Protein AF-A0A8J3HYD0-F1 (afdb_monomer)

Organism: NCBI:txid2778364

Structure (mmCIF, N/CA/C/O backbone):
data_AF-A0A8J3HYD0-F1
#
_entry.id   AF-A0A8J3HYD0-F1
#
loop_
_atom_site.group_PDB
_atom_site.id
_atom_site.type_symbol
_atom_site.label_atom_id
_atom_site.label_alt_id
_atom_site.label_comp_id
_atom_site.label_asym_id
_atom_site.label_entity_id
_atom_site.label_seq_id
_atom_site.pdbx_PDB_ins_code
_atom_site.Cartn_x
_atom_site.Cartn_y
_atom_site.Cartn_z
_atom_site.occupancy
_atom_site.B_iso_or_equiv
_atom_site.auth_seq_id
_atom_site.auth_comp_id
_atom_site.auth_asym_id
_atom_site.auth_atom_id
_atom_site.pdbx_PDB_model_num
ATOM 1 N N . MET A 1 1 ? -6.106 4.375 15.960 1.00 65.50 1 MET A N 1
ATOM 2 C CA . MET A 1 1 ? -4.717 4.685 16.368 1.00 65.50 1 MET A CA 1
ATOM 3 C C . MET A 1 1 ? -3.813 3.611 15.783 1.00 65.50 1 MET A C 1
ATOM 5 O O . MET A 1 1 ? -4.205 2.448 15.835 1.00 65.50 1 MET A O 1
ATOM 9 N N . LEU A 1 2 ? -2.689 3.989 15.169 1.00 75.00 2 LEU A N 1
ATOM 10 C CA . LEU A 1 2 ? -1.704 3.051 14.622 1.00 75.00 2 LEU A CA 1
ATOM 11 C C . LEU A 1 2 ? -0.538 2.938 15.610 1.00 75.00 2 LEU A C 1
ATOM 13 O O . LEU A 1 2 ? 0.053 3.960 15.945 1.00 75.00 2 LEU A O 1
ATOM 17 N N . ASN A 1 3 ? -0.211 1.727 16.065 1.00 81.31 3 ASN A N 1
ATOM 18 C CA . ASN A 1 3 ? 1.065 1.468 16.737 1.00 81.31 3 ASN A CA 1
ATOM 19 C C . ASN A 1 3 ? 2.025 0.909 15.683 1.00 81.31 3 ASN A C 1
ATOM 21 O O . ASN A 1 3 ? 1.897 -0.247 15.274 1.00 81.31 3 ASN A O 1
ATOM 25 N N . ALA A 1 4 ? 2.927 1.760 15.198 1.00 79.06 4 ALA A N 1
ATOM 26 C CA . ALA A 1 4 ? 3.834 1.439 14.104 1.00 79.06 4 ALA A CA 1
ATOM 27 C C . ALA A 1 4 ? 4.907 0.416 14.488 1.00 79.06 4 ALA A C 1
ATOM 29 O O . ALA A 1 4 ? 5.241 -0.425 13.658 1.00 79.06 4 ALA A O 1
ATOM 30 N N . ASP A 1 5 ? 5.372 0.433 15.740 1.00 82.38 5 ASP A N 1
ATOM 31 C CA . ASP A 1 5 ? 6.404 -0.488 16.232 1.00 82.38 5 ASP A CA 1
ATOM 32 C C . ASP A 1 5 ? 5.901 -1.935 16.240 1.00 82.38 5 ASP A C 1
ATOM 34 O O . ASP A 1 5 ? 6.631 -2.884 15.950 1.00 82.38 5 ASP A O 1
ATOM 38 N N . GLU A 1 6 ? 4.608 -2.110 16.516 1.00 83.38 6 GLU A N 1
ATOM 39 C CA . GLU A 1 6 ? 3.969 -3.424 16.535 1.00 83.38 6 GLU A CA 1
ATOM 40 C C . GLU A 1 6 ? 3.189 -3.735 15.251 1.00 83.38 6 GLU A C 1
ATOM 42 O O . GLU A 1 6 ? 2.723 -4.866 15.079 1.00 83.38 6 GLU A O 1
ATOM 47 N N . TYR A 1 7 ? 3.071 -2.766 14.336 1.00 88.12 7 TYR A N 1
ATOM 48 C CA . TYR A 1 7 ? 2.191 -2.796 13.164 1.00 88.12 7 TYR A CA 1
ATOM 49 C C . TYR A 1 7 ? 0.732 -3.115 13.528 1.00 88.12 7 TYR A C 1
ATOM 51 O O . TYR A 1 7 ? 0.040 -3.861 12.824 1.00 88.12 7 TYR A O 1
ATOM 59 N N . LEU A 1 8 ? 0.264 -2.581 14.660 1.00 85.38 8 LEU A N 1
ATOM 60 C CA . LEU A 1 8 ? -1.105 -2.765 15.128 1.00 85.38 8 LEU A CA 1
ATOM 61 C C . LEU A 1 8 ? -2.011 -1.662 14.600 1.00 85.38 8 LEU A C 1
ATOM 63 O O . LEU A 1 8 ? -1.718 -0.468 14.698 1.00 85.38 8 LEU A O 1
ATOM 67 N N . VAL A 1 9 ? -3.156 -2.091 14.084 1.00 83.88 9 VAL A N 1
ATOM 68 C CA . VAL A 1 9 ? -4.209 -1.220 13.582 1.00 83.88 9 VAL A CA 1
ATOM 69 C C . VAL A 1 9 ? -5.428 -1.419 14.456 1.00 83.88 9 VAL A C 1
ATOM 71 O O . VAL A 1 9 ? -6.016 -2.502 14.458 1.00 83.88 9 VAL A O 1
ATOM 74 N N . THR A 1 10 ? -5.820 -0.363 15.161 1.00 83.31 10 THR A N 1
ATOM 75 C CA . THR A 1 10 ? -7.063 -0.341 15.931 1.00 83.31 10 THR A CA 1
ATOM 76 C C . THR A 1 10 ? -8.073 0.560 15.234 1.00 83.31 10 THR A C 1
ATOM 78 O O . THR A 1 10 ? -7.868 1.779 15.150 1.00 83.31 10 THR A O 1
ATOM 81 N N . LEU A 1 11 ? -9.166 -0.031 14.743 1.00 71.50 11 LEU A N 1
ATOM 82 C CA . LEU A 1 11 ? -10.294 0.715 14.191 1.00 71.50 11 LEU A CA 1
ATOM 83 C C . LEU A 1 11 ? -11.273 1.030 15.317 1.00 71.50 11 LEU A C 1
ATOM 85 O O . LEU A 1 11 ? -11.874 0.130 15.891 1.00 71.50 11 LEU A O 1
ATOM 89 N N . PHE A 1 12 ? -11.447 2.317 15.605 1.00 68.50 12 PHE A N 1
ATOM 90 C CA . PHE A 1 12 ? -12.299 2.844 16.674 1.00 68.50 12 PHE A CA 1
ATOM 91 C C . PHE A 1 12 ? -13.773 3.038 16.274 1.00 68.50 12 PHE A C 1
ATOM 93 O O . PHE A 1 12 ? -14.498 3.706 16.996 1.00 68.50 12 PHE A O 1
ATOM 100 N N . SER A 1 13 ? -14.249 2.452 15.169 1.00 57.66 13 SER A N 1
ATOM 101 C CA . SER A 1 13 ? -15.571 2.715 14.553 1.00 57.66 13 SER A CA 1
ATOM 102 C C . SER A 1 13 ? -15.844 4.188 14.219 1.00 57.66 13 SER A C 1
ATOM 104 O O . SER A 1 13 ? -14.923 4.998 14.175 1.00 57.66 13 SER A O 1
ATOM 106 N N . ALA A 1 14 ? -17.117 4.529 13.985 1.00 49.47 14 ALA A N 1
ATOM 107 C CA . ALA A 1 14 ? -17.594 5.902 14.083 1.00 49.47 14 ALA A CA 1
ATOM 108 C C . ALA A 1 14 ? -17.608 6.452 15.538 1.00 49.47 14 ALA A C 1
ATOM 110 O O . ALA A 1 14 ? -17.556 7.667 15.687 1.00 49.47 14 ALA A O 1
ATOM 111 N N . THR A 1 15 ? -17.657 5.613 16.596 1.00 41.28 15 THR A N 1
ATOM 112 C CA . THR A 1 15 ? -17.652 6.011 18.034 1.00 41.28 15 THR A CA 1
ATOM 113 C C . THR A 1 15 ? -16.946 5.096 19.096 1.00 41.28 15 THR A C 1
ATOM 115 O O . THR A 1 15 ? -16.617 5.606 20.162 1.00 41.28 15 THR A O 1
ATOM 118 N N . ARG A 1 16 ? -16.687 3.785 18.906 1.00 51.91 16 ARG A N 1
ATOM 119 C CA . ARG A 1 16 ? -15.865 2.842 19.739 1.00 51.91 16 ARG A CA 1
ATOM 120 C C . ARG A 1 16 ? -15.022 1.764 19.003 1.00 51.91 16 ARG A C 1
ATOM 122 O O . ARG A 1 16 ? -15.362 1.335 17.914 1.00 51.91 16 ARG A O 1
ATOM 129 N N . VAL A 1 17 ? -13.970 1.220 19.635 1.00 63.50 17 VAL A N 1
ATOM 130 C CA . VAL A 1 17 ? -13.117 0.116 19.104 1.00 63.50 17 VAL A CA 1
ATOM 131 C C . VAL A 1 17 ? -13.912 -1.076 18.548 1.00 63.50 17 VAL A C 1
ATOM 133 O O . VAL A 1 17 ? -14.601 -1.761 19.292 1.00 63.50 17 VAL A O 1
ATOM 136 N N . HIS A 1 18 ? -13.773 -1.335 17.244 1.00 61.75 18 HIS A N 1
ATOM 137 C CA . HIS A 1 18 ? -14.342 -2.478 16.522 1.00 61.75 18 HIS A CA 1
ATOM 138 C C . HIS A 1 18 ? -13.370 -3.650 16.388 1.00 61.75 18 HIS A C 1
ATOM 140 O O . HIS A 1 18 ? -13.787 -4.797 16.483 1.00 61.75 18 HIS A O 1
ATOM 146 N N . ALA A 1 19 ? -12.088 -3.373 16.145 1.00 71.56 19 ALA A N 1
ATOM 147 C CA . ALA A 1 19 ? -11.078 -4.407 15.954 1.00 71.56 19 ALA A CA 1
ATOM 148 C C . ALA A 1 19 ? -9.678 -3.844 16.200 1.00 71.56 19 ALA A C 1
ATOM 150 O O . ALA A 1 19 ? -9.399 -2.692 15.856 1.00 71.56 19 ALA A O 1
ATOM 151 N N . GLN A 1 20 ? -8.799 -4.681 16.748 1.00 82.75 20 GLN A N 1
ATOM 152 C CA . GLN A 1 20 ? -7.360 -4.457 16.797 1.00 82.75 20 GLN A CA 1
ATOM 153 C C . GLN A 1 20 ? -6.670 -5.673 16.194 1.00 82.75 20 GLN A C 1
ATOM 155 O O . GLN A 1 20 ? -6.913 -6.802 16.619 1.00 82.75 20 GLN A O 1
ATOM 160 N N . ALA A 1 21 ? -5.821 -5.450 15.198 1.00 85.75 21 ALA A N 1
ATOM 161 C CA . ALA A 1 21 ? -5.116 -6.531 14.528 1.00 85.75 21 ALA A CA 1
ATOM 162 C C . ALA A 1 21 ? -3.681 -6.141 14.203 1.00 85.75 21 ALA A C 1
ATOM 164 O O . ALA A 1 21 ? -3.387 -4.982 13.903 1.00 85.75 21 ALA A O 1
ATOM 165 N N . ARG A 1 22 ? -2.799 -7.141 14.233 1.00 89.88 22 ARG A N 1
ATOM 166 C CA . ARG A 1 22 ? -1.411 -7.012 13.801 1.00 89.88 22 ARG A CA 1
ATOM 167 C C . ARG A 1 22 ? -1.305 -7.278 12.313 1.00 89.88 22 ARG A C 1
ATOM 169 O O . ARG A 1 22 ? -1.717 -8.333 11.836 1.00 89.88 22 ARG A O 1
ATOM 176 N N . PHE A 1 23 ? -0.721 -6.333 11.592 1.00 91.44 23 PHE A N 1
ATOM 177 C CA . PHE A 1 23 ? -0.494 -6.444 10.163 1.00 91.44 23 PHE A CA 1
ATOM 178 C C . PHE A 1 23 ? 0.959 -6.849 9.896 1.00 91.44 23 PHE A C 1
ATOM 180 O O . PHE A 1 23 ? 1.875 -6.372 10.564 1.00 91.44 23 PHE A O 1
ATOM 187 N N . PRO A 1 24 ? 1.220 -7.698 8.890 1.00 92.31 24 PRO A N 1
ATOM 188 C CA . PRO A 1 24 ? 2.554 -7.812 8.326 1.00 92.31 24 PRO A CA 1
ATOM 189 C C . PRO A 1 24 ? 3.028 -6.448 7.835 1.00 92.31 24 PRO A C 1
ATOM 191 O O . PRO A 1 24 ? 2.248 -5.699 7.246 1.00 92.31 24 PRO A O 1
ATOM 194 N N . ARG A 1 25 ? 4.325 -6.178 7.984 1.00 92.19 25 ARG A N 1
ATOM 195 C CA . ARG A 1 25 ? 4.986 -4.924 7.594 1.00 92.19 25 ARG A CA 1
ATOM 196 C C . ARG A 1 25 ? 4.482 -4.343 6.267 1.00 92.19 25 ARG A C 1
ATOM 198 O O . ARG A 1 25 ? 4.038 -3.204 6.210 1.00 92.19 25 ARG A O 1
ATOM 205 N N . ASN A 1 26 ? 4.493 -5.137 5.198 1.00 94.12 26 ASN A N 1
ATOM 206 C CA . ASN A 1 26 ? 4.093 -4.668 3.867 1.00 94.12 26 ASN A CA 1
ATOM 207 C C . ASN A 1 26 ? 2.595 -4.355 3.765 1.00 94.12 26 ASN A C 1
ATOM 209 O O . ASN A 1 26 ? 2.214 -3.392 3.105 1.00 94.12 26 ASN A O 1
ATOM 213 N N . ALA A 1 27 ? 1.750 -5.146 4.428 1.00 93.56 27 ALA A N 1
ATOM 214 C CA . ALA A 1 27 ? 0.319 -4.879 4.479 1.00 93.56 27 ALA A CA 1
ATOM 215 C C . ALA A 1 27 ? 0.037 -3.611 5.301 1.00 93.56 27 ALA A C 1
ATOM 217 O O . ALA A 1 27 ? -0.752 -2.776 4.879 1.00 93.56 27 ALA A O 1
ATOM 218 N N . PHE A 1 28 ? 0.73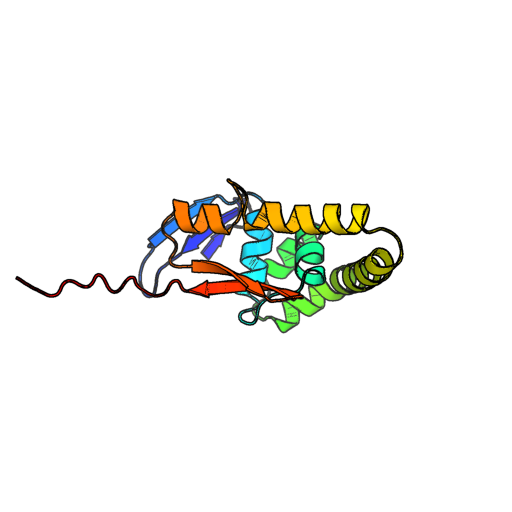2 -3.419 6.425 1.00 93.81 28 PHE A N 1
ATOM 219 C CA . PHE A 1 28 ? 0.624 -2.208 7.238 1.00 93.81 28 PHE A CA 1
ATOM 220 C C . PHE A 1 28 ? 1.001 -0.952 6.444 1.00 93.81 28 PHE A C 1
ATOM 222 O O . PHE A 1 28 ? 0.242 0.012 6.412 1.00 93.81 28 PHE A O 1
ATOM 229 N N . ARG A 1 29 ? 2.139 -0.992 5.740 1.00 94.88 29 ARG A N 1
ATOM 230 C CA . ARG A 1 29 ? 2.629 0.115 4.908 1.00 94.88 29 ARG A CA 1
ATOM 231 C C . ARG A 1 29 ? 1.634 0.527 3.837 1.00 94.88 29 ARG A C 1
ATOM 233 O O . ARG A 1 29 ? 1.280 1.698 3.726 1.00 94.88 29 ARG A O 1
ATOM 240 N N . LEU A 1 30 ? 1.136 -0.451 3.085 1.00 94.94 30 LEU A N 1
ATOM 241 C CA . LEU A 1 30 ? 0.145 -0.181 2.054 1.00 94.94 30 LEU A CA 1
ATOM 242 C C 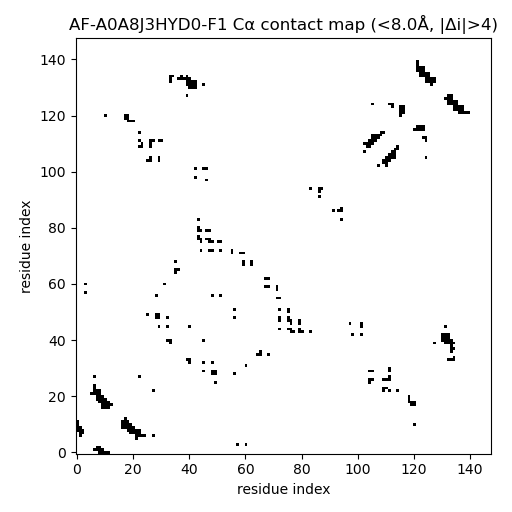. LEU A 1 30 ? -1.194 0.284 2.643 1.00 94.94 30 LEU A C 1
ATOM 244 O O . LEU A 1 30 ? -1.848 1.123 2.034 1.00 94.94 30 LEU A O 1
ATOM 248 N N . LEU A 1 31 ? -1.602 -0.210 3.818 1.00 93.50 31 LEU A N 1
ATOM 249 C CA . LEU A 1 31 ? -2.835 0.232 4.463 1.00 93.50 31 LEU A CA 1
ATOM 250 C C . LEU A 1 31 ? -2.714 1.697 4.874 1.00 93.50 31 LEU A C 1
ATOM 252 O O . LEU A 1 31 ? -3.618 2.474 4.587 1.00 93.50 31 LEU A O 1
ATOM 256 N N . PHE A 1 32 ? -1.592 2.072 5.494 1.00 93.31 32 PHE A N 1
ATOM 257 C CA . PHE A 1 32 ? -1.291 3.459 5.830 1.00 93.31 32 PHE A CA 1
ATOM 258 C C . PHE A 1 32 ? -1.377 4.357 4.590 1.00 93.31 32 PHE A C 1
ATOM 260 O O . PHE A 1 32 ? -2.141 5.319 4.589 1.00 93.31 32 PHE A O 1
ATOM 267 N N . LEU A 1 33 ? -0.674 4.004 3.506 1.00 94.44 33 LEU A N 1
ATOM 268 C CA . LEU A 1 33 ? -0.710 4.794 2.275 1.00 94.44 33 LEU A CA 1
ATOM 269 C C . LEU A 1 33 ? -2.141 4.938 1.745 1.00 94.44 33 LEU A C 1
ATOM 271 O O . LEU A 1 33 ? -2.574 6.045 1.441 1.00 94.44 33 LEU A O 1
ATOM 275 N N . LEU A 1 34 ? -2.888 3.833 1.673 1.00 93.06 34 LEU A N 1
ATOM 276 C CA . LEU A 1 34 ? -4.257 3.824 1.163 1.00 93.06 34 LEU A CA 1
ATOM 277 C C . LEU A 1 34 ? -5.244 4.618 2.038 1.00 93.06 34 LEU A C 1
ATOM 279 O O . LEU A 1 34 ? -6.229 5.130 1.511 1.00 93.06 34 LEU A O 1
ATOM 283 N N . LEU A 1 35 ? -4.986 4.751 3.343 1.00 90.50 35 LEU A N 1
ATOM 284 C CA . LEU A 1 35 ? -5.744 5.637 4.234 1.00 90.50 35 LEU A CA 1
ATOM 285 C C . LEU A 1 35 ? -5.458 7.121 3.948 1.00 90.50 35 LEU A C 1
ATOM 287 O O . LEU A 1 35 ? -6.370 7.939 4.040 1.00 90.50 35 LEU A O 1
ATOM 291 N N . MET A 1 36 ? -4.223 7.461 3.563 1.00 90.88 36 MET A N 1
ATOM 292 C CA . MET A 1 36 ? -3.808 8.838 3.253 1.00 90.88 36 MET A CA 1
ATOM 293 C C . MET A 1 36 ? -4.241 9.310 1.858 1.00 90.88 36 MET A C 1
ATOM 295 O O . MET A 1 36 ? -4.299 10.510 1.590 1.00 90.88 36 MET A O 1
ATOM 299 N N . VAL A 1 37 ? -4.568 8.380 0.959 1.00 89.19 37 VAL A N 1
ATOM 300 C CA . VAL A 1 37 ? -4.938 8.659 -0.437 1.00 89.19 37 VAL A CA 1
ATOM 301 C C . VAL A 1 37 ? -6.353 8.139 -0.736 1.00 89.19 37 VAL A C 1
ATOM 303 O O . VAL A 1 37 ? -6.523 7.102 -1.376 1.00 89.19 37 VAL A O 1
ATOM 306 N N . PRO A 1 38 ? -7.415 8.858 -0.319 1.00 85.12 38 PRO A N 1
ATOM 307 C CA . PRO A 1 38 ? -8.797 8.371 -0.434 1.00 85.12 38 PRO A CA 1
ATOM 308 C C . PRO A 1 38 ? -9.272 8.182 -1.884 1.00 85.12 38 PRO A C 1
ATOM 310 O O . PRO A 1 38 ? -10.224 7.449 -2.137 1.00 85.12 38 PRO A O 1
ATOM 313 N N . TYR A 1 39 ? -8.591 8.804 -2.849 1.00 87.50 39 TYR A N 1
ATOM 314 C CA . TYR A 1 39 ? -8.842 8.642 -4.287 1.00 87.50 39 TYR A CA 1
ATOM 315 C C . TYR A 1 39 ? -8.025 7.501 -4.919 1.00 87.50 39 TYR A C 1
ATOM 317 O O . TYR A 1 39 ? -8.110 7.265 -6.123 1.00 87.50 39 TYR A O 1
ATOM 325 N N . GLY A 1 40 ? -7.261 6.785 -4.092 1.00 91.06 40 GLY A N 1
ATOM 326 C CA . GLY A 1 40 ? -6.402 5.663 -4.431 1.00 91.06 40 GLY A CA 1
ATOM 327 C C . GLY A 1 40 ? -4.967 6.041 -4.783 1.00 91.06 40 GLY A C 1
ATOM 328 O O . GLY A 1 40 ? -4.619 7.209 -4.939 1.00 91.06 40 GLY A O 1
ATOM 329 N N . ALA A 1 41 ? -4.139 5.004 -4.858 1.00 94.31 41 ALA A N 1
ATOM 330 C CA . ALA A 1 41 ? -2.709 5.062 -5.108 1.00 94.31 41 ALA A CA 1
ATOM 331 C C . ALA A 1 41 ? -2.362 4.317 -6.398 1.00 94.31 41 ALA A C 1
ATOM 333 O O . ALA A 1 41 ? -2.897 3.242 -6.693 1.00 94.31 41 ALA A O 1
ATOM 334 N N . SER A 1 42 ? -1.425 4.883 -7.143 1.00 95.25 42 SER A N 1
ATOM 335 C CA . SER A 1 42 ? -0.787 4.283 -8.305 1.00 95.25 42 SER A CA 1
ATOM 336 C C . SER A 1 42 ? 0.192 3.170 -7.918 1.00 95.25 42 SER A C 1
ATOM 338 O O . SER A 1 42 ? 0.696 3.116 -6.796 1.00 95.25 42 SER A O 1
ATOM 340 N N . TYR A 1 43 ? 0.534 2.291 -8.863 1.00 95.00 43 TYR A N 1
ATOM 341 C CA . TYR A 1 43 ? 1.568 1.272 -8.646 1.00 95.00 43 TYR A CA 1
ATOM 342 C C . TYR A 1 43 ? 2.933 1.856 -8.266 1.00 95.00 43 TYR A C 1
ATOM 344 O O . TYR A 1 43 ? 3.626 1.252 -7.450 1.00 95.00 43 TYR A O 1
ATOM 352 N N . ALA A 1 44 ? 3.296 3.030 -8.791 1.00 95.62 44 ALA A N 1
ATOM 353 C CA . ALA A 1 44 ? 4.535 3.708 -8.419 1.00 95.62 44 ALA A CA 1
ATOM 354 C C . ALA A 1 44 ? 4.537 4.117 -6.938 1.00 95.62 44 ALA A C 1
ATOM 356 O O . ALA A 1 44 ? 5.510 3.868 -6.235 1.00 95.62 44 ALA A O 1
ATOM 357 N N . GLU A 1 45 ? 3.433 4.676 -6.436 1.00 96.12 45 GLU A N 1
ATOM 358 C CA . GLU A 1 45 ? 3.297 5.071 -5.025 1.00 96.12 45 GLU A CA 1
ATOM 359 C C . GLU A 1 45 ? 3.266 3.853 -4.096 1.00 96.12 45 GLU A C 1
ATOM 361 O O . GLU A 1 45 ? 3.919 3.842 -3.052 1.00 96.12 45 GLU A O 1
ATOM 366 N N . LEU A 1 46 ? 2.556 2.795 -4.494 1.00 96.44 46 LEU A N 1
ATOM 367 C CA . LEU A 1 46 ? 2.486 1.548 -3.734 1.00 96.44 46 LEU A CA 1
ATOM 368 C C . LEU A 1 46 ? 3.866 0.886 -3.626 1.00 96.44 46 LEU A C 1
ATOM 370 O O . LEU A 1 46 ? 4.263 0.466 -2.540 1.00 96.44 46 LEU A O 1
ATOM 374 N N . LEU A 1 47 ? 4.619 0.823 -4.727 1.00 96.88 47 LEU A N 1
ATOM 375 C CA . LEU A 1 47 ? 5.986 0.301 -4.722 1.00 96.88 47 LEU A CA 1
ATOM 376 C C . LEU A 1 47 ? 6.933 1.209 -3.936 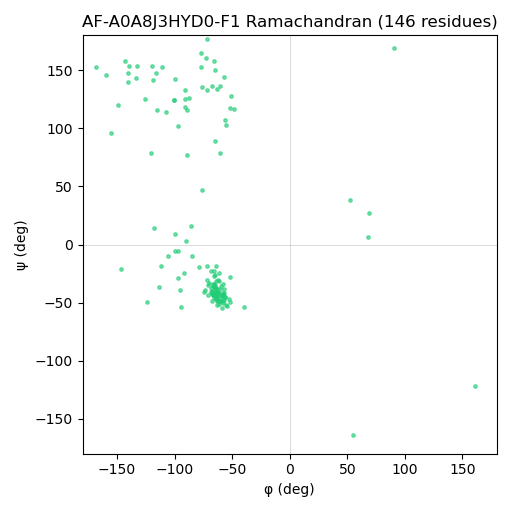1.00 96.88 47 LEU A C 1
ATOM 378 O O . LEU A 1 47 ? 7.708 0.710 -3.123 1.00 96.88 47 LEU A O 1
ATOM 382 N N . ALA A 1 48 ? 6.829 2.529 -4.090 1.00 97.06 48 ALA A N 1
ATOM 383 C CA . ALA A 1 48 ? 7.613 3.476 -3.306 1.00 97.06 48 ALA A CA 1
ATOM 384 C C . ALA A 1 48 ? 7.412 3.264 -1.802 1.00 97.06 48 ALA A C 1
ATOM 386 O O . ALA A 1 48 ? 8.386 3.173 -1.057 1.00 97.06 48 ALA A O 1
ATOM 387 N N . CYS A 1 49 ? 6.167 3.092 -1.359 1.00 96.81 49 CYS A N 1
ATOM 388 C CA . CYS A 1 49 ? 5.851 2.839 0.043 1.00 96.81 49 CYS A CA 1
ATOM 389 C C . CYS A 1 49 ? 6.352 1.468 0.527 1.00 96.81 49 CYS A C 1
ATOM 391 O O . CYS A 1 49 ? 6.896 1.358 1.626 1.00 96.81 49 CYS A O 1
ATOM 393 N N . LEU A 1 50 ? 6.241 0.418 -0.292 1.00 96.31 50 LEU A N 1
ATOM 394 C CA . LEU A 1 50 ? 6.768 -0.907 0.058 1.00 96.31 50 LEU A CA 1
ATOM 395 C C . LEU A 1 50 ? 8.295 -0.920 0.202 1.00 96.31 50 LEU A C 1
ATOM 397 O O . LEU A 1 50 ? 8.815 -1.609 1.082 1.00 96.31 50 LEU A O 1
ATOM 401 N N . HIS A 1 51 ? 8.993 -0.168 -0.650 1.00 96.06 51 HIS A N 1
ATOM 402 C CA . HIS A 1 51 ? 10.451 -0.179 -0.756 1.00 96.06 51 HIS A CA 1
ATOM 403 C C . HIS A 1 51 ? 11.148 0.945 0.016 1.00 96.06 51 HIS A C 1
ATOM 405 O O . HIS A 1 51 ? 12.377 0.950 0.091 1.00 96.06 51 HIS A O 1
ATOM 411 N N . CYS A 1 52 ? 10.406 1.883 0.608 1.00 95.25 52 CYS A N 1
ATOM 412 C CA . CYS A 1 52 ? 11.015 2.911 1.439 1.00 95.25 52 CYS A CA 1
ATOM 413 C C . CYS A 1 52 ? 11.667 2.310 2.700 1.00 95.25 52 CYS A C 1
ATOM 415 O O . CYS A 1 52 ? 11.260 1.264 3.236 1.00 95.25 52 CYS A O 1
ATOM 417 N N . SER A 1 53 ? 12.722 2.980 3.164 1.00 95.62 53 SER A N 1
ATOM 418 C CA . SER A 1 53 ? 13.412 2.617 4.399 1.00 95.62 53 SER A CA 1
ATOM 419 C C . SER A 1 53 ? 12.492 2.831 5.607 1.00 95.62 53 SER A C 1
ATOM 421 O O . SER A 1 53 ? 11.532 3.597 5.535 1.00 95.62 53 SER A O 1
ATOM 423 N N . GLU A 1 54 ? 12.758 2.154 6.730 1.00 93.19 54 GLU A N 1
ATOM 424 C CA . GLU A 1 54 ? 11.962 2.397 7.946 1.00 93.19 54 GLU A CA 1
ATOM 425 C C . GLU A 1 54 ? 11.999 3.849 8.423 1.00 93.19 54 GLU A C 1
ATOM 427 O O . GLU A 1 54 ? 10.932 4.363 8.733 1.00 93.19 54 GLU A O 1
ATOM 432 N N . PRO A 1 55 ? 13.145 4.560 8.411 1.00 94.19 55 PRO A N 1
ATOM 433 C CA . PRO A 1 55 ? 13.155 5.974 8.775 1.00 94.19 55 PRO A CA 1
ATOM 434 C C . PRO A 1 55 ? 12.208 6.819 7.916 1.00 94.19 55 PRO A C 1
ATOM 436 O O . PRO A 1 55 ? 11.475 7.644 8.451 1.00 94.19 55 PRO A O 1
ATOM 439 N N . VAL A 1 56 ? 12.167 6.575 6.601 1.00 95.25 56 VAL A N 1
ATOM 440 C CA . VAL A 1 56 ? 11.243 7.272 5.690 1.00 95.25 56 VAL A CA 1
ATOM 441 C C . VAL A 1 56 ? 9.794 6.911 6.013 1.00 95.25 56 VAL A C 1
ATOM 443 O O . VAL A 1 56 ? 8.935 7.786 6.080 1.00 95.25 56 VAL A O 1
ATOM 446 N N . PHE A 1 57 ? 9.511 5.632 6.268 1.00 94.94 57 PHE A N 1
ATOM 447 C CA . PHE A 1 57 ? 8.167 5.198 6.637 1.00 94.94 57 PHE A CA 1
ATOM 448 C C . PHE A 1 57 ? 7.704 5.785 7.981 1.00 94.94 57 PHE A C 1
ATOM 450 O O . PHE A 1 57 ? 6.575 6.254 8.088 1.00 94.94 57 PHE A O 1
ATOM 457 N N . HIS A 1 58 ? 8.579 5.832 8.985 1.00 92.44 58 HIS A N 1
ATOM 458 C CA . HIS A 1 58 ? 8.302 6.441 10.287 1.00 92.44 58 HIS A CA 1
ATOM 459 C C . HIS A 1 58 ? 8.073 7.949 10.174 1.00 92.44 58 HIS A C 1
ATOM 461 O O . HIS A 1 58 ? 7.152 8.460 10.802 1.00 92.44 58 HIS A O 1
ATOM 467 N N . GLN A 1 59 ? 8.830 8.654 9.327 1.00 94.00 59 GLN A N 1
ATOM 468 C CA . GLN A 1 59 ? 8.556 10.063 9.027 1.00 94.00 59 GLN A CA 1
ATOM 469 C C . GLN A 1 59 ? 7.150 10.252 8.441 1.00 94.00 59 GLN A C 1
ATOM 471 O O . GLN A 1 59 ? 6.426 11.143 8.880 1.00 94.00 59 GLN A O 1
ATOM 476 N N . MET A 1 60 ? 6.726 9.385 7.512 1.00 93.94 60 MET A N 1
ATOM 477 C CA . MET A 1 60 ? 5.369 9.451 6.954 1.00 93.94 60 MET A CA 1
ATOM 478 C C . MET A 1 60 ? 4.274 9.223 8.008 1.00 93.94 60 MET A C 1
ATOM 480 O O . MET A 1 60 ? 3.195 9.788 7.884 1.00 93.94 60 MET A O 1
ATOM 484 N N . LEU A 1 61 ? 4.524 8.432 9.053 1.00 91.50 61 LEU A N 1
ATOM 485 C CA . LEU A 1 61 ? 3.534 8.164 10.106 1.00 91.50 61 LEU A CA 1
ATOM 486 C C . LEU A 1 61 ? 3.277 9.359 11.037 1.00 91.50 61 LEU A C 1
ATOM 488 O O . LEU A 1 61 ? 2.266 9.365 11.738 1.00 91.50 61 LEU A O 1
ATOM 492 N N . ILE A 1 62 ? 4.186 10.336 11.070 1.00 90.44 62 ILE A N 1
ATOM 493 C CA . ILE A 1 62 ? 4.118 11.499 11.967 1.00 90.44 62 ILE A CA 1
ATOM 494 C C . ILE A 1 62 ? 3.394 12.682 11.306 1.00 90.44 62 ILE A C 1
ATOM 496 O O . ILE A 1 62 ? 2.843 13.541 11.995 1.00 90.44 62 ILE A O 1
ATOM 500 N N . VAL A 1 63 ? 3.381 12.741 9.973 1.00 89.75 63 VAL A N 1
ATOM 501 C CA . VAL A 1 63 ? 2.755 13.848 9.241 1.00 89.75 63 VAL A CA 1
ATOM 502 C C . VAL A 1 63 ? 1.233 13.720 9.209 1.00 89.75 63 VAL A C 1
ATOM 504 O O . VAL A 1 63 ? 0.677 12.625 9.286 1.00 89.75 63 VAL A O 1
ATOM 507 N N . SER A 1 64 ? 0.544 14.857 9.105 1.00 84.81 64 SER A N 1
ATOM 508 C CA . SER A 1 64 ? -0.923 14.919 9.224 1.00 84.81 64 SER A CA 1
ATOM 509 C C . SER A 1 64 ? -1.634 15.131 7.889 1.00 84.81 64 SER A C 1
ATOM 511 O O . SER A 1 64 ? -2.858 15.011 7.822 1.00 84.81 64 SER A O 1
ATOM 513 N N . SER A 1 65 ? -0.894 15.440 6.821 1.00 88.94 65 SER A N 1
ATOM 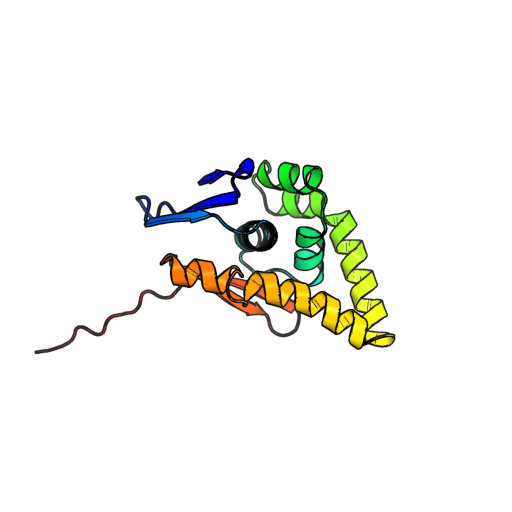514 C CA . SER A 1 65 ? -1.462 15.709 5.502 1.00 88.94 65 SER A CA 1
ATOM 515 C C . SER A 1 65 ? -0.970 14.740 4.433 1.00 88.94 65 SER A C 1
ATOM 517 O O . SER A 1 65 ? 0.128 14.180 4.486 1.00 88.94 65 SER A O 1
ATOM 519 N N . ARG A 1 66 ? -1.803 14.564 3.409 1.00 90.69 66 ARG A N 1
ATOM 520 C CA . ARG A 1 66 ? -1.465 13.787 2.216 1.00 90.69 66 ARG A CA 1
ATOM 521 C C . ARG A 1 66 ? -0.303 14.427 1.452 1.00 90.69 66 ARG A C 1
ATOM 523 O O . ARG A 1 66 ? 0.549 13.723 0.918 1.00 90.69 66 ARG A O 1
ATOM 530 N N . GLU A 1 67 ? -0.280 15.752 1.390 1.00 93.31 67 GLU A N 1
ATOM 531 C CA . GLU A 1 67 ? 0.734 16.539 0.693 1.00 93.31 67 GLU A CA 1
ATOM 532 C C . GLU A 1 67 ? 2.127 16.298 1.294 1.00 93.31 67 GLU A C 1
ATOM 534 O O . GLU A 1 67 ? 3.084 16.075 0.553 1.00 93.31 67 GLU A O 1
ATOM 539 N N . GLU A 1 68 ? 2.237 16.237 2.623 1.00 94.00 68 GLU A N 1
ATOM 540 C CA . GLU A 1 68 ? 3.491 15.909 3.309 1.00 94.00 68 GLU A CA 1
ATOM 541 C C . GLU A 1 68 ? 3.935 14.465 3.058 1.00 94.00 68 GLU A C 1
ATOM 543 O O . GLU A 1 68 ? 5.107 14.233 2.759 1.00 94.00 68 GLU A O 1
ATOM 548 N N . VAL A 1 69 ? 3.008 13.496 3.105 1.00 92.94 69 VAL A N 1
ATOM 549 C CA . VAL A 1 69 ? 3.310 12.091 2.772 1.00 92.94 69 VAL A CA 1
ATOM 550 C C . VAL A 1 69 ? 3.902 11.993 1.368 1.00 92.94 69 VAL A C 1
ATOM 552 O O . VAL A 1 69 ? 4.916 11.325 1.164 1.00 92.94 69 VAL A O 1
ATOM 555 N N . PHE A 1 70 ? 3.309 12.687 0.395 1.00 92.44 70 PHE A N 1
ATOM 556 C CA . PHE A 1 70 ? 3.819 12.677 -0.972 1.00 92.44 70 PHE A CA 1
ATOM 557 C C . PHE A 1 70 ? 5.119 13.446 -1.152 1.00 92.44 70 PHE A C 1
ATOM 559 O O . PHE A 1 70 ? 5.912 13.047 -1.998 1.00 92.44 70 PHE A O 1
ATOM 566 N N . SER A 1 71 ? 5.362 14.498 -0.372 1.00 95.25 71 SER A N 1
ATOM 567 C CA . SER A 1 71 ? 6.652 15.192 -0.361 1.00 95.25 71 SER A CA 1
ATOM 568 C C . SER A 1 71 ? 7.772 14.260 0.117 1.00 95.25 71 SER A C 1
ATOM 570 O O . SER A 1 71 ? 8.790 14.115 -0.558 1.00 95.25 71 SER A O 1
ATOM 572 N N . ILE A 1 72 ? 7.540 13.533 1.217 1.00 95.81 72 ILE A N 1
ATOM 573 C CA . ILE A 1 72 ? 8.490 12.553 1.767 1.00 95.81 72 ILE A CA 1
ATOM 574 C C . ILE A 1 72 ? 8.737 11.406 0.778 1.00 95.81 72 ILE A C 1
ATOM 576 O O . ILE A 1 72 ? 9.874 10.970 0.601 1.00 95.81 72 ILE A O 1
ATOM 580 N N . LEU A 1 73 ? 7.680 10.916 0.122 1.00 95.00 73 LEU A N 1
ATOM 581 C CA . LEU A 1 73 ? 7.751 9.766 -0.781 1.00 95.00 73 LEU A CA 1
ATOM 582 C C . LEU A 1 73 ? 8.181 10.129 -2.214 1.00 95.00 73 LEU A C 1
ATOM 584 O O . LEU A 1 73 ? 8.434 9.224 -3.013 1.00 95.00 73 LEU A O 1
ATOM 588 N N . ALA A 1 74 ? 8.251 11.419 -2.563 1.00 95.44 74 ALA A N 1
ATOM 589 C CA . ALA A 1 74 ? 8.496 11.885 -3.929 1.00 95.44 74 ALA A CA 1
ATOM 590 C C . ALA A 1 74 ? 9.748 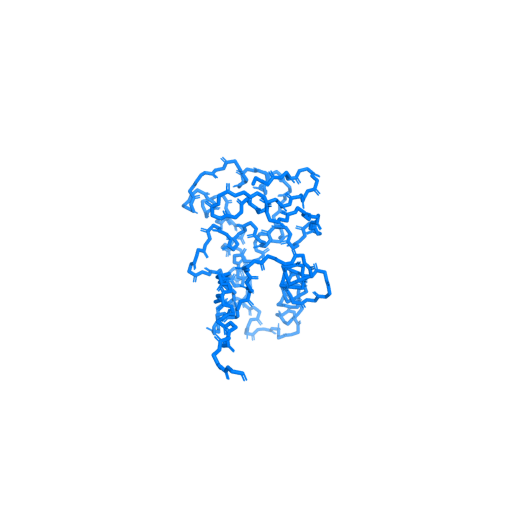11.264 -4.573 1.00 95.44 74 ALA A C 1
ATOM 592 O O . ALA A 1 74 ? 9.620 10.742 -5.681 1.00 95.44 74 ALA A O 1
ATOM 593 N N . PRO A 1 75 ? 10.922 11.198 -3.909 1.00 95.25 75 PRO A N 1
ATOM 594 C CA . PRO A 1 75 ? 12.115 10.621 -4.527 1.00 95.25 75 PRO A CA 1
ATOM 595 C C . PRO A 1 75 ? 11.919 9.158 -4.953 1.00 95.25 75 PRO A C 1
ATOM 597 O O . PRO A 1 75 ? 12.284 8.764 -6.062 1.00 95.25 75 PRO A O 1
ATOM 600 N N . GLN A 1 76 ? 11.304 8.345 -4.090 1.00 96.25 76 GLN A N 1
ATOM 601 C CA . GLN A 1 76 ? 11.043 6.932 -4.359 1.00 96.25 76 GLN A CA 1
ATOM 602 C C . GLN A 1 76 ? 9.918 6.763 -5.380 1.00 96.25 76 GLN A C 1
ATOM 604 O O . GLN A 1 76 ? 10.006 5.894 -6.247 1.00 96.25 76 GLN A O 1
ATOM 609 N N . ARG A 1 77 ? 8.872 7.590 -5.306 1.00 95.81 77 ARG A N 1
ATOM 610 C CA . ARG A 1 77 ? 7.773 7.581 -6.275 1.00 95.81 77 ARG A CA 1
ATOM 611 C C . ARG A 1 77 ? 8.286 7.886 -7.677 1.00 95.81 77 ARG A C 1
ATOM 613 O O . ARG A 1 77 ? 7.973 7.143 -8.602 1.00 95.81 77 ARG A O 1
ATOM 620 N N . ASP A 1 78 ? 9.093 8.929 -7.826 1.00 96.88 78 ASP A N 1
ATOM 621 C CA . ASP A 1 78 ? 9.602 9.368 -9.123 1.00 96.88 78 ASP A CA 1
ATOM 622 C C . ASP A 1 78 ? 10.555 8.326 -9.730 1.00 96.88 78 ASP A C 1
ATOM 624 O O . ASP A 1 78 ? 10.528 8.097 -10.941 1.00 96.88 78 ASP A O 1
ATOM 628 N N . TYR A 1 79 ? 11.348 7.645 -8.892 1.00 96.38 79 TYR A N 1
ATOM 629 C CA . TYR A 1 79 ? 12.133 6.478 -9.301 1.00 96.38 79 TYR A CA 1
ATOM 630 C C . TYR A 1 79 ? 11.235 5.363 -9.852 1.00 96.38 79 TYR A C 1
ATOM 632 O O . TYR A 1 79 ? 11.423 4.929 -10.988 1.00 96.38 79 TYR A O 1
ATOM 640 N N . TRP A 1 80 ? 10.235 4.922 -9.082 1.00 95.88 80 TRP A N 1
ATOM 641 C CA . TRP A 1 80 ? 9.354 3.830 -9.500 1.00 95.88 80 TRP A CA 1
ATOM 642 C C . TRP A 1 80 ? 8.515 4.189 -10.721 1.00 95.88 80 TRP A C 1
ATOM 644 O O . TRP A 1 80 ? 8.273 3.332 -11.564 1.00 95.88 80 TRP A O 1
ATOM 654 N N . GLN A 1 81 ? 8.098 5.444 -10.856 1.00 95.12 81 GLN A N 1
ATOM 655 C CA . GLN A 1 81 ? 7.350 5.904 -12.017 1.00 95.12 81 GLN A CA 1
ATOM 656 C C . GLN A 1 81 ? 8.177 5.806 -13.302 1.00 95.12 81 GLN A C 1
ATOM 658 O O . GLN A 1 81 ? 7.678 5.288 -14.304 1.00 95.12 81 GLN A O 1
ATOM 663 N N . ARG A 1 82 ? 9.439 6.252 -13.272 1.00 94.56 82 ARG A N 1
ATOM 664 C CA . ARG A 1 82 ? 10.364 6.088 -14.404 1.00 94.56 82 ARG A CA 1
ATOM 665 C C . ARG A 1 82 ? 10.626 4.611 -14.673 1.00 94.56 82 ARG A C 1
ATOM 667 O O . ARG A 1 82 ? 10.338 4.133 -15.761 1.00 94.56 82 ARG A O 1
ATOM 674 N N . HIS A 1 83 ? 11.011 3.867 -13.639 1.00 94.12 83 HIS A N 1
ATOM 675 C CA . HIS A 1 83 ? 11.354 2.455 -13.763 1.00 94.12 83 HIS A CA 1
ATOM 676 C C . HIS A 1 83 ? 10.211 1.600 -14.334 1.00 94.12 83 HIS A C 1
ATOM 678 O O . HIS A 1 83 ? 10.436 0.774 -15.211 1.00 94.12 83 HIS A O 1
ATOM 684 N N . LEU A 1 84 ? 8.966 1.806 -13.893 1.00 92.50 84 LEU A N 1
ATOM 685 C CA . LEU A 1 84 ? 7.810 1.104 -14.462 1.00 92.50 84 LEU A CA 1
ATOM 686 C C . LEU A 1 84 ? 7.557 1.489 -15.925 1.00 92.50 84 LEU A C 1
ATOM 688 O O . LEU A 1 84 ? 7.151 0.636 -16.716 1.00 92.50 84 LEU A O 1
ATOM 692 N N . SER A 1 85 ? 7.781 2.755 -16.283 1.00 90.94 85 SER A N 1
ATOM 693 C CA . SER A 1 85 ? 7.608 3.237 -17.658 1.00 90.94 85 SER A CA 1
ATOM 694 C C . SER A 1 85 ? 8.614 2.583 -18.605 1.00 90.94 85 SER A C 1
ATOM 696 O O . SER A 1 85 ? 8.227 2.159 -19.694 1.00 90.94 85 SER A O 1
ATOM 698 N N . ASP A 1 86 ? 9.862 2.435 -18.158 1.00 91.56 86 ASP A N 1
ATOM 699 C CA . ASP A 1 86 ? 10.933 1.775 -18.910 1.00 91.56 86 ASP A CA 1
ATOM 700 C C . ASP A 1 86 ? 10.642 0.269 -19.055 1.00 91.56 86 ASP A C 1
ATOM 702 O O . ASP A 1 86 ? 10.586 -0.267 -20.162 1.00 91.56 86 ASP A O 1
ATOM 706 N N . LEU A 1 8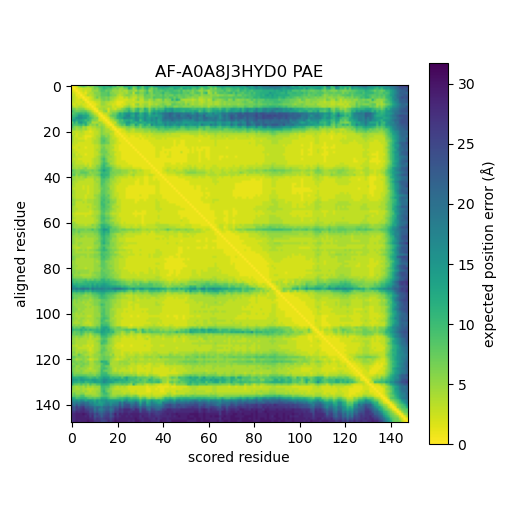7 ? 10.293 -0.407 -17.952 1.00 90.25 87 LEU A N 1
ATOM 707 C CA . LEU A 1 87 ? 9.973 -1.842 -17.957 1.00 90.25 87 LEU A CA 1
ATOM 708 C C . LEU A 1 87 ? 8.765 -2.212 -18.822 1.00 90.25 87 LEU A C 1
ATOM 710 O O . LEU A 1 87 ? 8.726 -3.304 -19.381 1.00 90.25 87 LEU A O 1
ATOM 714 N N . THR A 1 88 ? 7.782 -1.317 -18.955 1.00 82.06 88 THR A N 1
ATOM 715 C CA . THR A 1 88 ? 6.616 -1.549 -19.828 1.00 82.06 88 THR A CA 1
ATOM 716 C C . THR A 1 88 ? 7.030 -1.718 -21.294 1.00 82.06 88 THR A C 1
ATOM 718 O O . THR A 1 88 ? 6.310 -2.348 -22.066 1.00 82.06 88 THR A O 1
ATOM 721 N N . ARG A 1 89 ? 8.188 -1.172 -21.682 1.00 79.81 89 ARG A N 1
ATOM 722 C CA . ARG A 1 89 ? 8.723 -1.234 -23.047 1.00 79.81 89 ARG A CA 1
ATOM 723 C C . ARG A 1 89 ? 9.745 -2.353 -23.232 1.00 79.81 89 ARG A C 1
ATOM 725 O O . ARG A 1 89 ? 9.876 -2.858 -24.341 1.00 79.81 89 ARG A O 1
ATOM 732 N N . GLU A 1 90 ? 10.451 -2.715 -22.166 1.00 83.38 90 GLU A N 1
ATOM 733 C CA . GLU A 1 90 ? 11.691 -3.492 -22.260 1.00 83.38 90 GLU A CA 1
ATOM 734 C C . GLU A 1 90 ? 11.590 -4.900 -21.660 1.00 83.38 90 GLU A C 1
ATOM 736 O O . GLU A 1 90 ? 12.171 -5.830 -22.214 1.00 83.38 90 GLU A O 1
ATOM 741 N N . ASP A 1 91 ? 10.847 -5.093 -20.559 1.00 88.94 91 ASP A N 1
ATOM 742 C CA . ASP A 1 91 ? 10.798 -6.386 -19.863 1.00 88.94 91 ASP A CA 1
ATOM 743 C C . ASP A 1 91 ? 9.501 -6.588 -19.053 1.00 88.94 91 ASP A C 1
ATOM 745 O O . ASP A 1 91 ? 9.359 -6.205 -17.882 1.00 88.94 91 ASP A O 1
ATOM 749 N N . ALA A 1 92 ? 8.547 -7.280 -19.681 1.00 87.38 92 ALA A N 1
ATOM 750 C CA . ALA A 1 92 ? 7.262 -7.614 -19.075 1.00 87.38 92 ALA A CA 1
ATOM 751 C C . ALA A 1 92 ? 7.379 -8.567 -17.867 1.00 87.38 92 ALA A C 1
ATOM 753 O O . ALA A 1 92 ? 6.515 -8.542 -16.986 1.00 87.38 92 ALA A O 1
ATOM 754 N N . ALA A 1 93 ? 8.424 -9.398 -17.786 1.00 90.31 93 ALA A N 1
ATOM 755 C CA . ALA A 1 93 ? 8.588 -10.350 -16.690 1.00 90.31 93 ALA A CA 1
ATOM 756 C C . ALA A 1 93 ? 9.018 -9.642 -15.398 1.00 90.31 93 ALA A C 1
ATOM 758 O O . ALA A 1 93 ? 8.492 -9.937 -14.317 1.00 90.31 93 ALA A O 1
ATOM 759 N N . ILE A 1 94 ? 9.928 -8.669 -15.499 1.00 90.38 94 ILE A N 1
ATOM 760 C CA . ILE A 1 94 ? 10.323 -7.832 -14.357 1.00 90.38 94 ILE A CA 1
ATOM 761 C C . ILE A 1 94 ? 9.151 -6.950 -13.916 1.00 90.38 94 ILE A C 1
ATOM 763 O O . ILE A 1 94 ? 8.876 -6.857 -12.713 1.00 90.38 94 ILE A O 1
ATOM 767 N N . LEU A 1 95 ? 8.413 -6.363 -14.865 1.00 90.50 95 LEU A N 1
ATOM 768 C CA . LEU A 1 95 ? 7.198 -5.610 -14.558 1.00 90.50 95 LEU A CA 1
ATOM 769 C C . LEU A 1 95 ? 6.211 -6.468 -13.754 1.00 90.50 95 LEU A C 1
ATOM 771 O O . LEU A 1 95 ? 5.790 -6.081 -12.662 1.00 90.50 95 LEU A O 1
ATOM 775 N N . GLU A 1 96 ? 5.895 -7.667 -14.244 1.00 91.50 96 GLU A N 1
ATOM 776 C CA . GLU A 1 96 ? 4.962 -8.578 -13.582 1.00 91.50 96 GLU A CA 1
ATOM 777 C C . GLU A 1 96 ? 5.443 -8.981 -12.181 1.00 91.50 96 GLU A C 1
ATOM 779 O O . GLU A 1 96 ? 4.644 -9.041 -11.239 1.00 91.50 96 GLU A O 1
ATOM 784 N N . ARG A 1 97 ? 6.754 -9.188 -11.992 1.00 92.50 97 ARG A N 1
ATOM 785 C CA . ARG A 1 97 ? 7.355 -9.460 -10.677 1.00 92.50 97 ARG A CA 1
ATOM 786 C C . ARG A 1 97 ? 7.132 -8.306 -9.697 1.00 92.50 97 ARG A C 1
ATOM 788 O O . ARG A 1 97 ? 6.710 -8.560 -8.565 1.00 92.50 97 ARG A O 1
ATOM 795 N N . ASN A 1 98 ? 7.362 -7.065 -10.120 1.00 92.12 98 ASN A N 1
ATOM 796 C CA . ASN A 1 98 ? 7.138 -5.879 -9.288 1.00 92.12 98 ASN A CA 1
ATOM 797 C C . ASN A 1 98 ? 5.648 -5.727 -8.936 1.00 92.12 98 ASN A C 1
ATOM 799 O O . ASN A 1 98 ? 5.280 -5.603 -7.764 1.00 92.12 98 ASN A O 1
ATOM 803 N N . LEU A 1 99 ? 4.754 -5.860 -9.921 1.00 91.62 99 LEU A N 1
ATOM 804 C CA . LEU A 1 99 ? 3.302 -5.804 -9.704 1.00 91.62 99 LEU A CA 1
ATOM 805 C C . LEU A 1 99 ? 2.791 -6.947 -8.818 1.00 91.62 99 LEU A C 1
ATOM 807 O O . LEU A 1 99 ? 1.821 -6.794 -8.066 1.00 91.62 99 LEU A O 1
ATOM 811 N N . LYS A 1 100 ? 3.435 -8.117 -8.876 1.00 92.12 100 LYS A N 1
ATOM 812 C CA . LYS A 1 100 ? 3.121 -9.248 -8.001 1.00 92.12 100 LYS A CA 1
ATOM 813 C C . LYS A 1 100 ? 3.365 -8.894 -6.541 1.00 92.12 100 LYS A C 1
ATOM 815 O O . LYS A 1 100 ? 2.507 -9.219 -5.731 1.00 92.12 100 LYS A O 1
ATOM 820 N N . MET A 1 101 ? 4.442 -8.182 -6.200 1.00 91.62 101 MET A N 1
ATOM 821 C CA . MET A 1 101 ? 4.711 -7.762 -4.815 1.00 91.62 101 MET A CA 1
ATOM 822 C C . MET A 1 101 ? 3.569 -6.926 -4.229 1.00 91.62 101 MET A C 1
ATOM 824 O O . MET A 1 101 ? 3.117 -7.198 -3.115 1.00 91.62 101 MET A O 1
ATOM 828 N N . VAL A 1 102 ? 3.045 -5.978 -5.010 1.00 93.88 102 VAL A N 1
ATOM 829 C CA . VAL A 1 102 ? 1.872 -5.182 -4.623 1.00 93.88 102 VAL A CA 1
ATOM 830 C C . VAL A 1 102 ? 0.646 -6.080 -4.454 1.00 93.88 102 VAL A C 1
ATOM 832 O O . VAL A 1 102 ? -0.014 -6.035 -3.417 1.00 93.88 102 VAL A O 1
ATOM 835 N N . ARG A 1 103 ? 0.364 -6.964 -5.423 1.00 91.69 103 ARG A N 1
ATOM 836 C CA . ARG A 1 103 ? -0.757 -7.919 -5.323 1.00 91.69 103 ARG A CA 1
ATOM 837 C C . ARG A 1 103 ? -0.660 -8.808 -4.085 1.00 91.69 103 ARG A C 1
ATOM 839 O O . ARG A 1 103 ? -1.691 -9.041 -3.461 1.00 91.69 103 ARG A O 1
ATOM 846 N N . ARG A 1 104 ? 0.538 -9.251 -3.688 1.00 91.56 104 ARG A N 1
ATOM 847 C CA . ARG A 1 104 ? 0.741 -10.033 -2.455 1.00 91.56 104 ARG A CA 1
ATOM 848 C C . ARG A 1 104 ? 0.343 -9.245 -1.218 1.00 91.56 104 ARG A C 1
ATOM 850 O O . ARG A 1 104 ? -0.452 -9.714 -0.409 1.00 91.56 104 ARG A O 1
ATOM 857 N N . ALA A 1 105 ? 0.864 -8.026 -1.104 1.00 92.50 105 ALA A N 1
ATOM 858 C CA . ALA A 1 105 ? 0.599 -7.153 0.030 1.00 92.50 105 ALA A CA 1
ATOM 859 C C . ALA A 1 105 ? -0.872 -6.700 0.106 1.00 92.50 105 ALA A C 1
ATOM 861 O O . ALA A 1 105 ? -1.349 -6.378 1.190 1.00 92.50 105 ALA A O 1
ATOM 862 N N . VAL A 1 106 ? -1.611 -6.727 -1.009 1.00 91.25 106 VAL A N 1
ATOM 863 C CA . VAL A 1 106 ? -3.035 -6.362 -1.049 1.00 91.25 106 VAL A CA 1
ATOM 864 C C . VAL A 1 106 ? -3.976 -7.565 -0.908 1.00 91.25 106 VAL A C 1
ATOM 866 O O . VAL A 1 106 ? -4.865 -7.526 -0.063 1.00 91.25 106 VAL A O 1
ATOM 869 N N . LYS A 1 107 ? -3.831 -8.611 -1.734 1.00 85.31 107 LYS A N 1
ATOM 870 C CA . LYS A 1 107 ? -4.863 -9.647 -1.955 1.00 85.31 107 LYS A CA 1
ATOM 871 C C . LYS A 1 107 ? -4.532 -11.044 -1.428 1.00 85.31 107 LYS A C 1
ATOM 873 O O . LYS A 1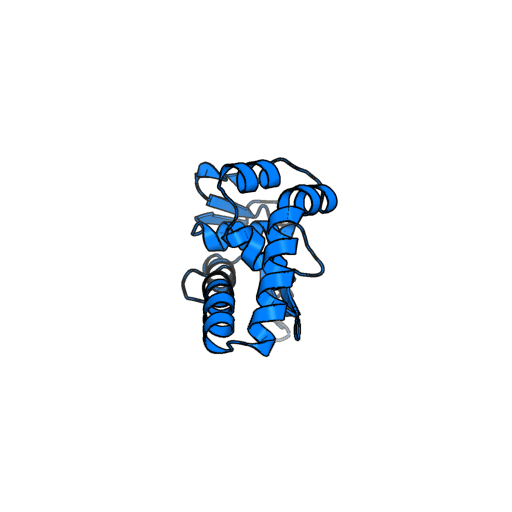 107 ? -5.446 -11.849 -1.302 1.00 85.31 107 LYS A O 1
ATOM 878 N N . GLU A 1 108 ? -3.270 -11.380 -1.158 1.00 86.56 108 GLU A N 1
ATOM 879 C CA . GLU A 1 108 ? -2.935 -12.737 -0.692 1.00 86.56 108 GLU A CA 1
ATOM 880 C C . GLU A 1 108 ? -3.400 -12.976 0.763 1.00 86.56 108 GLU A C 1
ATOM 882 O O . GLU A 1 108 ? -3.930 -12.080 1.421 1.00 86.56 108 GLU A O 1
ATOM 887 N N . ARG A 1 109 ? -3.218 -14.197 1.293 1.00 80.56 109 ARG A N 1
ATOM 888 C CA . ARG A 1 109 ? -3.733 -14.650 2.609 1.00 80.56 109 ARG A CA 1
ATOM 889 C C . ARG A 1 109 ? -3.388 -13.724 3.787 1.00 80.56 109 ARG A C 1
ATOM 891 O O . ARG A 1 109 ? -4.138 -13.681 4.761 1.00 80.56 109 ARG A O 1
ATOM 898 N N . ASN A 1 110 ? -2.273 -13.004 3.690 1.00 84.44 110 ASN A N 1
ATOM 899 C CA . ASN A 1 110 ? -1.794 -12.035 4.682 1.00 84.44 110 ASN A CA 1
ATOM 900 C C . ASN A 1 110 ? -1.707 -10.604 4.114 1.00 84.44 110 ASN A C 1
ATOM 902 O O . ASN A 1 110 ? -1.051 -9.742 4.693 1.00 84.44 110 ASN A O 1
ATOM 906 N N . GLY A 1 111 ? -2.327 -10.364 2.960 1.00 89.44 111 GLY A N 1
ATOM 907 C CA . GLY A 1 111 ? -2.490 -9.036 2.391 1.00 89.44 111 GLY A CA 1
ATOM 908 C C . GLY A 1 111 ? -3.606 -8.261 3.088 1.00 89.44 111 GLY A C 1
ATOM 909 O O . GLY A 1 111 ? -4.439 -8.837 3.792 1.00 89.44 111 GLY A O 1
ATOM 910 N N . ILE A 1 112 ? -3.626 -6.948 2.870 1.00 91.75 112 ILE A N 1
ATOM 911 C CA . ILE A 1 112 ? -4.554 -6.020 3.526 1.00 91.75 112 ILE A CA 1
ATOM 912 C C . ILE A 1 112 ? -5.999 -6.475 3.395 1.00 91.75 112 ILE A C 1
ATOM 914 O O . ILE A 1 112 ? -6.692 -6.548 4.397 1.00 91.75 112 ILE A O 1
ATOM 918 N N . ASN A 1 113 ? -6.459 -6.809 2.190 1.00 90.44 113 ASN A N 1
ATOM 919 C CA . ASN A 1 113 ? -7.863 -7.129 1.958 1.00 90.44 113 ASN A CA 1
ATOM 920 C C . ASN A 1 113 ? -8.304 -8.363 2.759 1.00 90.44 113 ASN A C 1
ATOM 922 O O . ASN A 1 113 ? -9.346 -8.342 3.405 1.00 90.44 113 ASN A O 1
ATOM 926 N N . SER A 1 114 ? -7.470 -9.406 2.781 1.00 89.19 114 SER A N 1
ATOM 927 C CA . SER A 1 114 ? -7.721 -10.622 3.562 1.00 89.19 114 SER A CA 1
ATOM 928 C C . SER A 1 114 ? -7.715 -10.354 5.068 1.00 89.19 114 SER A C 1
ATOM 930 O O . SER A 1 114 ? -8.492 -10.959 5.801 1.00 89.19 114 SER A O 1
ATOM 932 N N . LEU A 1 115 ? -6.839 -9.462 5.542 1.00 89.88 115 LEU A N 1
ATOM 933 C CA . LEU A 1 115 ? -6.774 -9.078 6.954 1.00 89.88 115 LEU A CA 1
ATOM 934 C C . LEU A 1 115 ? -7.980 -8.230 7.361 1.00 89.88 115 LEU A C 1
ATOM 936 O O . LEU A 1 115 ? -8.575 -8.496 8.400 1.00 89.88 115 LEU A O 1
ATOM 940 N N . LEU A 1 116 ? -8.375 -7.265 6.529 1.00 89.00 116 LEU A N 1
ATOM 941 C CA . LEU A 1 116 ? -9.559 -6.444 6.766 1.00 89.00 116 LEU A CA 1
ATOM 942 C C . LEU A 1 116 ? -10.811 -7.323 6.896 1.00 89.00 116 LEU A C 1
ATOM 944 O O . LEU A 1 116 ? -11.515 -7.232 7.898 1.00 89.00 116 LEU A O 1
ATOM 948 N N . GLN A 1 117 ? -11.004 -8.256 5.959 1.00 87.06 117 GLN A N 1
ATOM 949 C CA . GLN A 1 117 ? -12.111 -9.215 5.986 1.00 87.06 117 GLN A CA 1
ATOM 950 C C . GLN A 1 117 ? -12.057 -10.139 7.210 1.00 87.06 117 GLN A C 1
ATOM 952 O O . GLN A 1 117 ? -13.050 -10.287 7.917 1.00 87.06 117 GLN A O 1
ATOM 957 N N . ARG A 1 118 ? -10.893 -10.740 7.504 1.00 87.44 118 ARG A N 1
ATOM 958 C CA . ARG A 1 118 ? -10.729 -11.684 8.627 1.00 87.44 118 ARG A CA 1
ATOM 959 C C . ARG A 1 118 ? -11.047 -11.056 9.981 1.00 87.44 118 ARG A C 1
ATOM 961 O O . ARG A 1 118 ? -11.544 -11.741 10.867 1.00 87.44 118 ARG A O 1
ATOM 968 N N . HIS A 1 119 ? -10.708 -9.785 10.151 1.00 85.06 119 HIS A N 1
ATOM 969 C CA . HIS A 1 119 ? -10.850 -9.074 11.417 1.00 85.06 119 HIS A CA 1
ATOM 970 C C . HIS A 1 119 ? -12.108 -8.192 11.475 1.00 85.06 119 HIS A C 1
ATOM 972 O O . HIS A 1 119 ? -12.258 -7.429 12.425 1.00 85.06 119 HIS A O 1
ATOM 978 N N . GLY A 1 120 ? -13.007 -8.292 10.488 1.00 77.88 120 GLY A N 1
ATOM 979 C CA . GLY A 1 120 ? -14.291 -7.585 10.493 1.00 77.88 120 GLY A CA 1
ATOM 980 C C . GLY A 1 120 ? -14.175 -6.066 10.343 1.00 77.88 120 GLY A C 1
ATOM 981 O O . GLY A 1 120 ? -15.030 -5.328 10.831 1.00 77.88 120 GLY A O 1
ATOM 982 N N . PHE A 1 121 ? -13.116 -5.569 9.700 1.00 82.00 121 PHE A N 1
ATOM 983 C CA . PHE A 1 121 ? -13.024 -4.151 9.365 1.00 82.00 121 PHE A CA 1
ATOM 984 C C . PHE A 1 121 ? -14.018 -3.831 8.239 1.00 82.00 121 PHE A C 1
ATOM 986 O O . PHE A 1 121 ? -14.029 -4.518 7.225 1.00 82.00 121 PHE A O 1
ATOM 993 N N . ALA A 1 122 ? -14.791 -2.747 8.375 1.00 83.31 122 ALA A N 1
ATOM 994 C CA . ALA A 1 122 ? -15.737 -2.268 7.355 1.00 83.31 122 ALA A CA 1
ATOM 995 C C . ALA A 1 122 ? -15.032 -1.545 6.185 1.00 83.31 122 ALA A C 1
ATOM 997 O O . ALA A 1 122 ? -15.386 -0.423 5.804 1.00 83.31 122 ALA A O 1
ATOM 998 N N . LEU A 1 123 ? -13.964 -2.147 5.669 1.00 85.69 123 LEU A N 1
ATOM 999 C CA . LEU A 1 123 ? -13.086 -1.601 4.646 1.00 85.69 123 LEU A CA 1
ATOM 1000 C C . LEU A 1 123 ? -12.685 -2.714 3.677 1.00 85.69 123 LEU A C 1
ATOM 1002 O O . LEU A 1 123 ? -12.292 -3.801 4.093 1.00 85.69 123 LEU A O 1
ATOM 1006 N N . ARG A 1 124 ? -12.647 -2.392 2.386 1.00 88.94 124 ARG A N 1
ATOM 1007 C CA . ARG A 1 124 ? -12.158 -3.283 1.329 1.00 88.94 124 ARG A CA 1
ATOM 1008 C C . ARG A 1 124 ? -11.192 -2.574 0.400 1.00 88.94 124 ARG A C 1
ATOM 1010 O O . ARG A 1 124 ? -11.285 -1.364 0.193 1.00 88.94 124 ARG A O 1
ATOM 1017 N N . VAL A 1 125 ? -10.299 -3.337 -0.221 1.00 91.12 125 VAL A N 1
ATOM 1018 C CA . VAL A 1 125 ? -9.385 -2.805 -1.236 1.00 91.12 125 VAL A CA 1
ATOM 1019 C C . VAL A 1 125 ? -9.902 -3.150 -2.630 1.00 91.12 125 VAL A C 1
ATOM 1021 O O . VAL A 1 125 ? -10.097 -4.319 -2.959 1.00 91.12 125 VAL A O 1
ATOM 1024 N N . SER A 1 126 ? -10.091 -2.135 -3.473 1.00 91.44 126 SER A N 1
ATOM 1025 C CA . SER A 1 126 ? -10.496 -2.292 -4.873 1.00 91.44 126 SER A CA 1
ATOM 1026 C C . SER A 1 126 ? -9.370 -1.901 -5.824 1.00 91.44 126 SER A C 1
ATOM 1028 O O . SER A 1 126 ? -8.525 -1.070 -5.500 1.00 91.44 126 SER A O 1
ATOM 1030 N N . VAL A 1 127 ? -9.366 -2.495 -7.017 1.00 91.88 127 VAL A N 1
ATOM 1031 C CA . VAL A 1 127 ? -8.454 -2.112 -8.102 1.00 91.88 127 VAL A CA 1
ATOM 1032 C C . VAL A 1 127 ? -8.947 -0.808 -8.728 1.00 91.88 127 VAL A C 1
ATOM 1034 O O . VAL A 1 127 ? -10.135 -0.674 -9.022 1.00 91.88 127 VAL A O 1
ATOM 1037 N N . LEU A 1 128 ? -8.032 0.128 -8.971 1.00 87.38 128 LEU A N 1
ATOM 1038 C CA . LEU A 1 128 ? -8.248 1.253 -9.876 1.00 87.38 128 LEU A CA 1
ATOM 1039 C C . LEU A 1 128 ? -7.788 0.852 -11.271 1.00 87.38 128 LEU A C 1
ATOM 1041 O O . LEU A 1 128 ? -6.608 0.543 -11.468 1.00 87.38 128 LEU A O 1
ATOM 1045 N N . HIS A 1 129 ? -8.717 0.855 -12.227 1.00 78.38 129 HIS A N 1
ATOM 1046 C CA . HIS A 1 129 ? -8.461 0.401 -13.590 1.00 78.38 129 HIS A CA 1
ATOM 1047 C C . HIS A 1 129 ? -7.226 1.096 -14.186 1.00 78.38 129 HIS A C 1
ATOM 1049 O O . HIS A 1 129 ? -7.186 2.321 -14.299 1.00 78.38 129 HIS A O 1
ATOM 1055 N N . GLY A 1 130 ? -6.197 0.306 -14.511 1.00 70.56 130 GLY A N 1
ATOM 1056 C CA . GLY A 1 130 ? -4.941 0.778 -15.102 1.00 70.56 130 GLY A CA 1
ATOM 1057 C C . GLY A 1 130 ? -4.038 1.634 -14.202 1.00 70.56 130 GLY A C 1
ATOM 1058 O O . GLY A 1 130 ? -3.050 2.159 -14.702 1.00 70.56 130 GLY A O 1
ATOM 1059 N N . LYS A 1 131 ? -4.346 1.811 -12.907 1.00 77.50 131 LYS A N 1
ATOM 1060 C CA . LYS A 1 131 ? -3.595 2.736 -12.035 1.00 77.50 131 LYS A CA 1
ATOM 1061 C C . LYS A 1 131 ? -3.017 2.079 -10.784 1.00 77.50 131 LYS A C 1
ATOM 1063 O O . LYS A 1 131 ? -1.829 2.246 -10.530 1.00 77.50 131 LYS A O 1
ATOM 1068 N N . GLY A 1 132 ? -3.811 1.320 -10.028 1.00 89.75 132 GLY A N 1
ATOM 1069 C CA . GLY A 1 132 ? -3.367 0.735 -8.757 1.00 89.75 132 GLY A CA 1
ATOM 1070 C C . GLY A 1 132 ? -4.532 0.307 -7.869 1.00 89.75 132 GLY A C 1
ATOM 1071 O O . GLY A 1 132 ? -5.342 -0.517 -8.295 1.00 89.75 132 GLY A O 1
ATOM 1072 N N . TYR A 1 133 ? -4.627 0.841 -6.648 1.00 94.06 133 TYR A N 1
ATOM 1073 C CA . TYR A 1 133 ? -5.628 0.417 -5.660 1.00 94.06 133 TYR A CA 1
ATOM 1074 C C . TYR A 1 133 ? -6.237 1.580 -4.881 1.00 94.06 133 TYR A C 1
ATOM 1076 O O . TYR A 1 133 ? -5.606 2.612 -4.685 1.00 94.06 133 TYR A O 1
ATOM 1084 N N . VAL A 1 134 ? -7.459 1.380 -4.399 1.00 93.50 134 VAL A N 1
ATOM 1085 C CA . VAL A 1 134 ? -8.184 2.315 -3.535 1.00 93.50 134 VAL A CA 1
ATOM 1086 C C . VAL A 1 134 ? -8.793 1.564 -2.357 1.00 93.50 134 VAL A C 1
ATOM 1088 O O . VAL A 1 134 ? -9.246 0.425 -2.507 1.00 93.50 134 VAL A O 1
ATOM 1091 N N . LEU A 1 135 ? -8.802 2.198 -1.187 1.00 92.19 135 LEU A N 1
ATOM 1092 C CA . LEU A 1 135 ? -9.500 1.701 -0.009 1.00 92.19 135 LEU A CA 1
ATOM 1093 C C . LEU A 1 135 ? -10.916 2.272 0.011 1.00 92.19 135 LEU A C 1
ATOM 1095 O O . LEU A 1 135 ? -11.113 3.482 -0.051 1.00 92.19 135 LEU A O 1
ATOM 1099 N N . LEU A 1 136 ? -11.905 1.394 0.088 1.00 89.31 136 LEU A N 1
ATOM 1100 C CA . LEU A 1 136 ? -13.316 1.751 0.127 1.00 89.31 136 LEU A CA 1
ATOM 1101 C C . LEU A 1 136 ? -13.896 1.317 1.463 1.00 89.31 136 LEU A C 1
ATOM 1103 O O . LEU A 1 136 ? -13.507 0.283 2.000 1.00 89.31 136 LEU A O 1
ATOM 1107 N N . ARG A 1 137 ? -14.875 2.067 1.967 1.00 85.19 137 ARG A N 1
ATOM 1108 C CA . ARG A 1 137 ? -15.751 1.545 3.015 1.00 85.19 137 ARG A CA 1
ATOM 1109 C C . ARG A 1 137 ? -16.597 0.429 2.425 1.00 85.19 137 ARG A C 1
ATOM 1111 O O . ARG A 1 137 ? -17.108 0.566 1.307 1.00 85.19 137 ARG A O 1
ATOM 1118 N N . ASP A 1 138 ? -16.733 -0.660 3.167 1.00 76.88 138 ASP A N 1
ATOM 1119 C CA . ASP A 1 138 ? -17.767 -1.628 2.846 1.00 76.88 138 ASP A CA 1
ATOM 1120 C C . ASP A 1 138 ? -19.116 -0.926 2.951 1.00 76.88 138 ASP A C 1
ATOM 1122 O O . ASP A 1 138 ? -19.358 -0.123 3.859 1.00 76.88 138 ASP A O 1
ATOM 1126 N N . ARG A 1 139 ? -19.987 -1.176 1.970 1.00 61.41 139 ARG A N 1
ATOM 1127 C CA . ARG A 1 139 ? -21.385 -0.792 2.141 1.00 61.41 139 ARG A CA 1
ATOM 1128 C C . ARG A 1 139 ? -21.891 -1.619 3.319 1.00 61.41 139 ARG A C 1
ATOM 1130 O O . ARG A 1 139 ? -21.590 -2.814 3.334 1.00 61.41 139 ARG A O 1
ATOM 1137 N N . PRO A 1 140 ? -22.614 -1.028 4.286 1.00 54.28 140 PRO A N 1
ATOM 1138 C CA . PRO A 1 140 ? -23.301 -1.849 5.266 1.00 54.28 140 PRO A CA 1
ATOM 1139 C C . PRO A 1 140 ? -24.103 -2.878 4.475 1.00 54.28 140 PRO A C 1
ATOM 1141 O O . PRO A 1 140 ? -24.803 -2.511 3.525 1.00 54.28 140 PRO A O 1
ATOM 1144 N N . GLU A 1 141 ? -23.938 -4.158 4.800 1.00 48.72 141 GLU A N 1
ATOM 1145 C CA . GLU A 1 141 ? -24.899 -5.146 4.350 1.00 48.72 141 GLU A CA 1
ATOM 1146 C C . GLU A 1 141 ? -26.240 -4.646 4.877 1.00 48.72 141 GLU A C 1
ATOM 1148 O O . GLU A 1 141 ? -26.495 -4.655 6.081 1.00 48.72 141 GLU A O 1
ATOM 1153 N N . ILE A 1 142 ? -27.082 -4.131 3.981 1.00 42.78 142 ILE A N 1
ATOM 1154 C CA . ILE A 1 142 ? -28.505 -4.064 4.250 1.00 42.78 142 ILE A CA 1
ATOM 1155 C C . ILE A 1 142 ? -28.873 -5.537 4.326 1.00 42.78 142 ILE A C 1
ATOM 1157 O O . ILE A 1 142 ? -29.118 -6.182 3.310 1.00 42.78 142 ILE A O 1
ATOM 1161 N N . HIS A 1 143 ? -28.784 -6.117 5.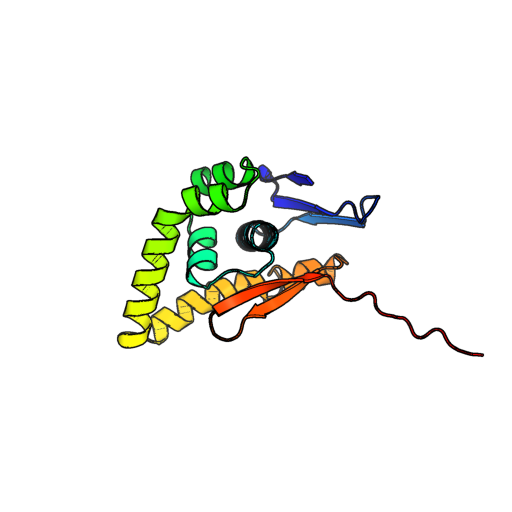522 1.00 42.53 143 HIS A N 1
ATOM 1162 C CA . HIS A 1 143 ? -29.544 -7.307 5.815 1.00 42.53 143 HIS A CA 1
ATOM 1163 C C . HIS A 1 143 ? -30.976 -6.896 5.517 1.00 42.53 143 HIS A C 1
ATOM 1165 O O . HIS A 1 143 ? -31.570 -6.135 6.282 1.00 42.53 143 HIS A O 1
ATOM 1171 N N . SER A 1 144 ? -31.489 -7.329 4.369 1.00 41.34 144 SER A N 1
ATOM 1172 C CA . SER A 1 144 ? -32.906 -7.321 4.058 1.00 41.34 144 SER A CA 1
ATOM 1173 C C . SER A 1 144 ? -33.584 -8.198 5.108 1.00 41.34 144 SER A C 1
ATOM 1175 O O . SER A 1 144 ? -33.842 -9.377 4.899 1.00 41.34 144 SER A O 1
ATOM 1177 N N . ARG A 1 145 ? -33.778 -7.643 6.303 1.00 49.25 145 ARG A N 1
ATOM 1178 C CA . ARG A 1 145 ? -34.749 -8.106 7.277 1.00 49.25 145 ARG A CA 1
ATOM 1179 C C . ARG A 1 145 ? -36.038 -7.374 6.966 1.00 49.25 145 ARG A C 1
ATOM 1181 O O . ARG A 1 145 ? -36.390 -6.425 7.646 1.00 49.25 145 ARG A O 1
ATOM 1188 N N . GLU A 1 146 ? -36.692 -7.845 5.921 1.00 42.34 146 GLU A N 1
ATOM 1189 C CA . GLU A 1 146 ? -38.101 -7.628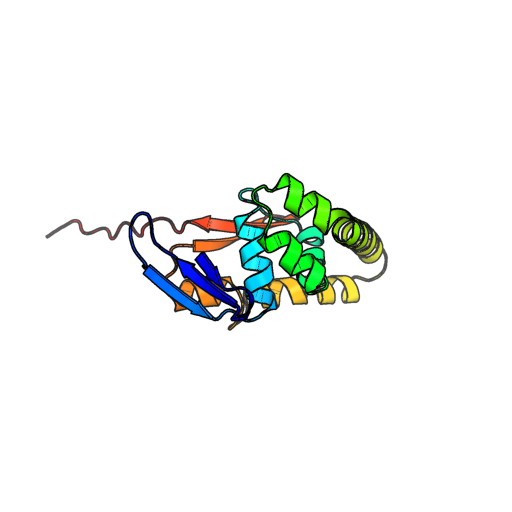 5.614 1.00 42.34 146 GLU A CA 1
ATOM 1190 C C . GLU A 1 146 ? -38.527 -8.906 4.865 1.00 42.34 146 GLU A C 1
ATOM 1192 O O . GLU A 1 146 ? -37.899 -9.249 3.870 1.00 42.34 146 GLU A O 1
ATOM 1197 N N . SER A 1 147 ? -39.488 -9.731 5.278 1.00 38.94 147 SER A N 1
ATOM 1198 C CA . SER A 1 147 ? -40.514 -9.608 6.309 1.00 38.94 147 SER A CA 1
ATOM 1199 C C . SER A 1 147 ? -41.154 -10.988 6.550 1.00 38.94 147 SER A C 1
ATOM 1201 O O . SER A 1 147 ? -41.256 -11.765 5.602 1.00 38.94 147 SER A O 1
ATOM 1203 N N . LEU A 1 148 ? -41.657 -11.173 7.780 1.00 39.75 148 LEU A N 1
ATOM 1204 C CA . LEU A 1 148 ? -42.612 -12.187 8.281 1.00 39.75 148 LEU A CA 1
ATOM 1205 C C . LEU A 1 148 ? -42.097 -13.616 8.517 1.00 39.75 148 LEU A C 1
ATOM 1207 O O . LEU A 1 148 ? -41.928 -14.389 7.553 1.00 39.75 148 LEU A O 1
#

Mean predicted aligned error: 6.63 Å

Nearest PDB structures (foldseek):
  7aoe-assembly1_A  TM=3.136E-01  e=7.569E+00  Schizosaccharomyces pombe 972h-
  5xu7-assembly1_C  TM=2.995E-01  e=8.510E+00  Escherichia coli K-12

pLDDT: mean 85.19, std 14.16, range [38.94, 97.06]

Foldseek 3Di:
DADLVQLWDFDQDVHGTQFIDGADPLQSQQVLLQVQCQVDAFLLLSLLSNPDDPVLSVQLVPDDHSVSNCVSSVVSSVVSVVVLVVCVPPPPVVNVVSVVSLCCLDPDCRHNQVVCVVGVNQWHWDADVPGGIHIDGHDPPPPPCDDD

Secondary structure (DSSP, 8-state):
-EETTTTEEEE--SSS--EEEEPPHHHHHHHHHHHH-TT-EEHHHHHHHHHS-HHHHHHHHH--SHHHHHHHHHHHHHHHHHHHHHHHHH-HHHHHHHHHHHHHHHHSTTSHHHHHHHTT-SEEEEEETTTEEEEEEPPP--------

Solvent-accessible surface area (backbone atoms only — not comparable to full-atom values): 8252 Å² total; per-residue (Å²): 97,75,43,74,94,70,29,31,46,38,45,42,66,100,83,52,78,71,38,75,48,75,39,50,69,56,17,38,44,51,49,54,52,32,69,57,27,71,90,32,41,39,54,29,50,52,48,21,56,66,70,48,53,68,71,60,52,54,55,45,70,72,53,91,48,53,68,55,39,48,60,73,41,37,71,46,24,55,49,36,45,51,53,53,58,52,24,75,76,74,36,66,67,61,44,51,54,56,54,44,54,55,47,42,30,38,65,34,89,71,2,39,37,40,46,26,58,76,56,69,46,68,42,41,68,43,78,38,90,97,45,35,39,27,51,40,71,50,73,78,78,76,71,82,82,72,81,135

Radius of gyration: 16.59 Å; Cα contacts (8 Å, |Δi|>4): 202; chains: 1; bounding box: 56×31×43 Å

Sequence (148 aa):
MLNADEYLVTLFSATRVHAQARFPRNAFRLLFLLLMVPYGASYAELLACLHCSEPVFHQMLIVSSREEVFSILAPQRDYWQRHLSDLTREDAAILERNLKMVRRAVKERNGINSLLQRHGFALRVSVLHGKGYVLLRDRPEIHSRESL